Protein AF-A0AAP1H8I0-F1 (afdb_monomer_lite)

Radius of gyration: 13.09 Å; chains: 1; bounding box: 34×24×30 Å

Foldseek 3Di:
DAAEAEAEQAAAAQVSLVVLLVVLVVCVVVVHHYDYHQHHNSVLLVPPPSVVPGHDDPPCVVVVVVCVVVVPDGSVVSVVVPSD

Organism: Bacillus subtilis (NCBI:txid1423)

Sequence (84 aa):
MSTRVAIIAANGGLFDAYKVFNIATAAAASDQEVSIFFTFEGLNLIHKHSHQHLEMPKGKEHFAEGCKKANVPSIPKLIEMGVA

Structure (mmCIF, N/CA/C/O backbone):
data_AF-A0AAP1H8I0-F1
#
_entry.id   AF-A0AAP1H8I0-F1
#
loop_
_atom_site.group_PDB
_atom_site.id
_atom_site.type_symbol
_atom_site.label_atom_id
_atom_site.label_alt_id
_atom_site.label_comp_id
_atom_site.label_asym_id
_atom_site.label_entity_id
_atom_site.label_seq_id
_atom_site.pdbx_PDB_ins_code
_atom_site.Cartn_x
_atom_site.Cartn_y
_atom_site.Cartn_z
_atom_site.occupancy
_atom_site.B_iso_or_equiv
_atom_site.auth_seq_id
_atom_site.auth_comp_id
_atom_site.auth_asym_id
_atom_site.auth_atom_id
_atom_site.pdbx_PDB_model_num
ATOM 1 N N . MET A 1 1 ? -13.411 8.871 19.977 1.00 65.44 1 MET A N 1
ATOM 2 C CA . MET A 1 1 ? -13.347 8.833 18.500 1.00 65.44 1 MET A CA 1
ATOM 3 C C . MET A 1 1 ? -12.265 7.842 18.120 1.00 65.44 1 MET A C 1
ATOM 5 O O . MET A 1 1 ? -11.237 7.868 18.783 1.00 65.44 1 MET A O 1
ATOM 9 N N . SER A 1 2 ? -12.493 6.971 17.134 1.00 81.25 2 SER A N 1
ATOM 10 C CA . SER A 1 2 ? -11.401 6.153 16.584 1.00 81.25 2 SER A CA 1
ATOM 11 C C . SER A 1 2 ? -10.488 7.050 15.739 1.00 81.25 2 SER A C 1
ATOM 13 O O . SER A 1 2 ? -10.972 7.948 15.042 1.00 81.25 2 SER A O 1
ATOM 15 N N . THR A 1 3 ? -9.176 6.863 15.864 1.00 95.69 3 THR A N 1
ATOM 16 C CA . THR A 1 3 ? -8.177 7.544 15.034 1.00 95.69 3 THR A CA 1
ATOM 17 C C . THR A 1 3 ? -8.320 7.059 13.593 1.00 95.69 3 THR A C 1
ATOM 19 O O . THR A 1 3 ? -8.472 5.862 13.361 1.00 95.69 3 THR A O 1
ATOM 22 N N . ARG A 1 4 ? -8.273 7.981 12.624 1.00 96.62 4 ARG A N 1
ATOM 23 C CA . ARG A 1 4 ? -8.388 7.663 11.193 1.00 96.62 4 ARG A CA 1
ATOM 24 C C . ARG A 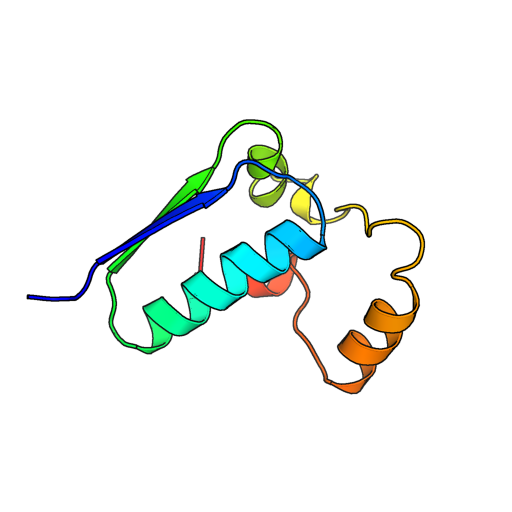1 4 ? -7.058 7.846 10.480 1.00 96.62 4 ARG A C 1
ATOM 26 O O . ARG A 1 4 ? -6.401 8.869 10.671 1.00 96.62 4 ARG A O 1
ATOM 33 N N . VAL A 1 5 ? -6.706 6.900 9.616 1.00 96.38 5 VAL A N 1
ATOM 34 C CA . VAL A 1 5 ? -5.500 6.936 8.782 1.00 96.38 5 VAL A CA 1
ATOM 35 C C . VAL A 1 5 ? -5.904 6.944 7.316 1.00 96.38 5 VAL A C 1
ATOM 37 O O . VAL A 1 5 ? -6.532 6.007 6.832 1.00 96.38 5 VAL A O 1
ATOM 40 N N . ALA A 1 6 ? -5.513 7.996 6.601 1.00 97.50 6 ALA A N 1
ATOM 41 C CA . ALA A 1 6 ? -5.676 8.094 5.157 1.00 97.50 6 ALA A CA 1
ATOM 42 C C . ALA A 1 6 ? -4.314 7.948 4.468 1.00 97.50 6 ALA A C 1
ATOM 44 O O . ALA A 1 6 ? -3.372 8.671 4.795 1.00 97.50 6 ALA A O 1
ATOM 45 N N . ILE A 1 7 ? -4.211 7.031 3.506 1.00 97.44 7 ILE A N 1
ATOM 46 C CA . ILE A 1 7 ? -2.990 6.776 2.731 1.00 97.44 7 ILE A CA 1
ATOM 47 C C . ILE A 1 7 ? -3.282 7.033 1.255 1.00 97.44 7 ILE A C 1
ATOM 49 O O . ILE A 1 7 ? -4.222 6.466 0.707 1.00 97.44 7 ILE A O 1
ATOM 53 N N . ILE A 1 8 ? -2.463 7.851 0.592 1.00 98.06 8 ILE A N 1
ATOM 54 C CA . ILE A 1 8 ? -2.510 8.025 -0.865 1.00 98.06 8 ILE A CA 1
ATOM 55 C C . ILE A 1 8 ? -1.398 7.177 -1.478 1.00 98.06 8 ILE A C 1
ATOM 57 O O . ILE A 1 8 ? -0.215 7.502 -1.360 1.00 98.06 8 ILE A O 1
ATOM 61 N N . ALA A 1 9 ? -1.778 6.086 -2.134 1.00 97.69 9 ALA A N 1
ATOM 62 C CA . ALA A 1 9 ? -0.859 5.192 -2.823 1.00 97.69 9 ALA A CA 1
ATOM 63 C C . ALA A 1 9 ? -0.768 5.605 -4.298 1.00 97.69 9 ALA A C 1
ATOM 65 O O . ALA A 1 9 ? -1.610 5.217 -5.104 1.00 97.69 9 ALA A O 1
ATOM 66 N N . ALA A 1 10 ? 0.230 6.427 -4.636 1.00 97.69 10 ALA A N 1
ATOM 67 C CA . ALA A 1 10 ? 0.441 6.929 -6.000 1.00 97.69 10 ALA A CA 1
ATOM 68 C C . ALA A 1 10 ? 1.471 6.122 -6.817 1.00 97.69 10 ALA A C 1
ATOM 70 O O . ALA A 1 10 ? 1.430 6.150 -8.045 1.00 97.69 10 ALA A O 1
ATOM 71 N N . ASN A 1 11 ? 2.369 5.390 -6.148 1.00 96.25 11 ASN A N 1
ATOM 72 C CA . ASN A 1 11 ? 3.461 4.636 -6.774 1.00 96.25 11 ASN A CA 1
ATOM 73 C C . ASN A 1 11 ? 3.169 3.129 -6.769 1.00 96.25 11 ASN A C 1
ATOM 75 O O . ASN A 1 11 ? 2.556 2.624 -5.826 1.00 96.25 11 ASN A O 1
ATOM 79 N N . GLY A 1 12 ? 3.633 2.414 -7.799 1.00 93.94 12 GLY A N 1
ATOM 80 C CA . GLY A 1 12 ? 3.275 1.012 -8.049 1.00 93.94 12 GL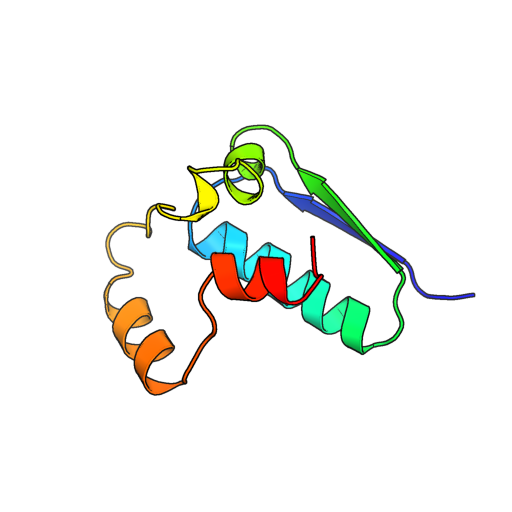Y A CA 1
ATOM 81 C C . GLY A 1 12 ? 4.379 -0.026 -7.828 1.00 93.94 12 GLY A C 1
ATOM 82 O O . GLY A 1 12 ? 4.184 -1.179 -8.1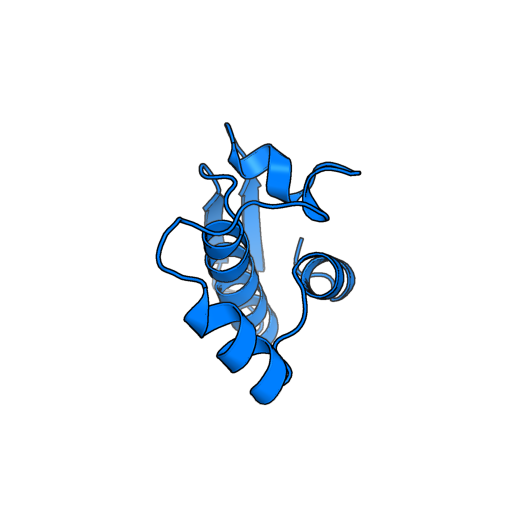98 1.00 93.94 12 GLY A O 1
ATOM 83 N N . GLY A 1 13 ? 5.540 0.341 -7.280 1.00 95.00 13 GLY A N 1
ATOM 84 C CA . GLY A 1 13 ? 6.654 -0.594 -7.090 1.00 95.00 13 GLY A CA 1
ATOM 85 C C . GLY A 1 13 ? 6.456 -1.561 -5.917 1.00 95.00 13 GLY A C 1
ATOM 86 O O . GLY A 1 13 ? 5.675 -1.309 -4.997 1.00 95.00 13 GLY A O 1
ATOM 87 N N . LEU A 1 14 ? 7.241 -2.645 -5.881 1.00 94.31 14 LEU A N 1
ATOM 88 C CA . LEU A 1 14 ? 7.188 -3.648 -4.806 1.00 94.31 14 LEU A CA 1
ATOM 89 C C . LEU A 1 14 ? 7.390 -3.026 -3.416 1.00 94.31 14 LEU A C 1
ATOM 91 O O . LEU A 1 14 ? 6.708 -3.371 -2.455 1.00 94.31 14 LEU A O 1
ATOM 95 N N . PHE A 1 15 ? 8.330 -2.090 -3.294 1.00 93.44 15 PHE A N 1
ATOM 96 C CA . PHE A 1 15 ? 8.609 -1.432 -2.016 1.00 93.44 15 PHE A CA 1
ATOM 97 C C . PHE A 1 15 ? 7.548 -0.406 -1.639 1.00 93.44 15 PHE A C 1
ATOM 99 O O . PHE A 1 15 ? 7.351 -0.160 -0.452 1.00 93.44 15 PHE A O 1
ATOM 106 N N . ASP A 1 16 ? 6.865 0.188 -2.613 1.00 95.12 16 ASP A N 1
ATOM 107 C CA . ASP A 1 16 ? 5.754 1.094 -2.335 1.00 95.12 16 ASP A CA 1
ATOM 108 C C . ASP A 1 16 ? 4.557 0.313 -1.794 1.00 95.12 16 ASP A C 1
ATOM 110 O O . ASP A 1 16 ? 3.980 0.716 -0.786 1.00 95.12 16 ASP A O 1
ATOM 114 N N . ALA A 1 17 ? 4.294 -0.872 -2.353 1.00 94.88 17 ALA A N 1
ATOM 115 C CA . ALA A 1 17 ? 3.333 -1.827 -1.811 1.00 94.88 17 ALA A CA 1
ATOM 116 C C . ALA A 1 17 ? 3.626 -2.168 -0.343 1.00 94.88 17 ALA A C 1
ATOM 118 O O . ALA A 1 17 ? 2.753 -2.025 0.511 1.00 94.88 17 ALA A O 1
ATOM 119 N N . TYR A 1 18 ? 4.871 -2.547 -0.022 1.00 94.75 18 TYR A N 1
ATOM 120 C CA . TYR A 1 18 ? 5.259 -2.847 1.360 1.00 94.75 18 TYR A CA 1
ATOM 121 C C . TYR A 1 18 ? 5.057 -1.656 2.298 1.00 94.75 18 TYR A C 1
ATOM 123 O O . TYR A 1 18 ? 4.561 -1.843 3.403 1.00 94.75 18 TYR A O 1
ATOM 131 N N . LYS A 1 19 ? 5.402 -0.429 1.888 1.00 94.38 19 LYS A N 1
ATOM 132 C CA . LYS A 1 19 ? 5.182 0.763 2.727 1.00 94.38 19 LYS A CA 1
ATOM 133 C C . LYS A 1 19 ? 3.695 0.962 3.022 1.00 94.38 19 LYS A C 1
ATOM 135 O O . LYS A 1 19 ? 3.328 1.129 4.182 1.00 94.38 19 LYS A O 1
ATOM 140 N N . VAL A 1 20 ? 2.862 0.929 1.980 1.00 96.00 20 VAL A N 1
ATOM 141 C CA . VAL A 1 20 ? 1.411 1.143 2.078 1.00 96.00 20 VAL A CA 1
ATOM 142 C C . VAL A 1 20 ? 0.779 0.083 2.977 1.00 96.00 20 VAL A C 1
ATOM 144 O O . VAL A 1 20 ? 0.145 0.428 3.974 1.00 96.00 20 VAL A O 1
ATOM 147 N N . PHE A 1 21 ? 1.010 -1.197 2.683 1.00 95.38 21 PHE A N 1
ATOM 148 C CA . PHE A 1 21 ? 0.377 -2.286 3.419 1.00 95.38 21 PHE A CA 1
ATOM 149 C C . PHE A 1 21 ? 0.937 -2.454 4.832 1.00 95.38 21 PHE A C 1
ATOM 151 O O . PHE A 1 21 ? 0.163 -2.749 5.735 1.00 95.38 21 PHE A O 1
ATOM 158 N N . ASN A 1 22 ? 2.226 -2.204 5.089 1.00 94.75 22 ASN A N 1
ATOM 159 C CA . ASN A 1 22 ? 2.760 -2.285 6.454 1.00 94.75 22 ASN A CA 1
ATOM 160 C C . ASN A 1 22 ? 2.149 -1.214 7.366 1.00 94.75 22 ASN A C 1
ATOM 162 O O . ASN A 1 22 ? 1.757 -1.525 8.490 1.00 94.75 22 ASN A O 1
ATOM 166 N N . ILE A 1 23 ? 2.039 0.032 6.890 1.00 95.00 23 ILE A N 1
ATOM 167 C CA . ILE A 1 23 ? 1.433 1.124 7.669 1.00 95.00 23 ILE A CA 1
ATOM 168 C C . ILE A 1 23 ? -0.051 0.845 7.895 1.00 95.00 23 ILE A C 1
ATOM 170 O O . ILE A 1 23 ? -0.526 0.959 9.023 1.00 95.00 23 ILE A O 1
ATOM 174 N N . ALA A 1 24 ? -0.768 0.433 6.848 1.00 95.12 24 ALA A N 1
ATOM 175 C CA . ALA A 1 24 ? -2.176 0.083 6.952 1.00 95.12 24 ALA A CA 1
ATOM 176 C C . ALA A 1 24 ? -2.407 -1.092 7.919 1.00 95.12 24 ALA A C 1
ATOM 178 O O . ALA A 1 24 ? -3.295 -1.011 8.761 1.00 95.12 24 ALA A O 1
ATOM 179 N N . THR A 1 25 ? -1.562 -2.130 7.873 1.00 93.44 25 THR A N 1
ATOM 180 C CA . THR A 1 25 ? -1.648 -3.292 8.777 1.00 93.44 25 THR A CA 1
ATOM 181 C C . THR A 1 25 ? -1.427 -2.854 10.218 1.00 93.44 25 THR A C 1
ATOM 183 O O . THR A 1 25 ? -2.195 -3.225 11.099 1.00 93.44 25 THR A O 1
ATOM 186 N N . ALA A 1 26 ? -0.390 -2.051 10.472 1.00 93.62 26 ALA A N 1
ATOM 187 C CA . ALA A 1 26 ? -0.066 -1.582 11.815 1.00 93.62 26 ALA A CA 1
ATOM 188 C C . ALA A 1 26 ? -1.166 -0.676 12.392 1.00 93.62 26 ALA A C 1
ATOM 190 O O . ALA A 1 26 ? -1.518 -0.804 13.565 1.00 93.62 26 ALA A O 1
ATOM 191 N N . ALA A 1 27 ? -1.728 0.213 11.568 1.00 94.25 27 ALA A N 1
ATOM 192 C CA . ALA A 1 27 ? -2.841 1.071 11.957 1.00 94.25 27 ALA A CA 1
ATOM 193 C C . ALA A 1 27 ? -4.106 0.250 12.253 1.00 94.25 27 ALA A C 1
ATOM 195 O O . ALA A 1 27 ? -4.698 0.418 13.318 1.00 94.25 27 ALA A O 1
ATOM 196 N N . ALA A 1 28 ? -4.467 -0.688 11.372 1.00 92.19 28 ALA A N 1
ATOM 197 C CA . ALA A 1 28 ? -5.610 -1.578 11.567 1.00 92.19 28 ALA A CA 1
ATOM 198 C C . ALA A 1 28 ? -5.451 -2.453 12.824 1.00 92.19 28 ALA A C 1
ATOM 200 O O . ALA A 1 28 ? -6.384 -2.575 13.611 1.00 92.19 28 ALA A O 1
ATOM 201 N N . ALA A 1 29 ? -4.250 -2.987 13.073 1.00 92.81 29 ALA A N 1
ATOM 202 C CA . ALA A 1 29 ? -3.927 -3.744 14.286 1.00 92.81 29 ALA A CA 1
ATOM 203 C C . ALA A 1 29 ? -3.954 -2.896 15.574 1.00 92.81 29 ALA A C 1
ATOM 205 O O . ALA A 1 29 ? -3.930 -3.452 16.668 1.00 92.81 29 ALA A O 1
ATOM 206 N N . SER A 1 30 ? -3.992 -1.567 15.446 1.00 94.12 30 SER A N 1
ATOM 207 C CA . SER A 1 30 ? -4.108 -0.611 16.554 1.00 94.12 30 SER A CA 1
ATOM 208 C C . SER A 1 30 ? -5.520 -0.014 16.668 1.00 94.12 30 SER A C 1
ATOM 210 O O . SER A 1 30 ? -5.665 1.104 17.166 1.00 94.12 30 SER A O 1
ATOM 212 N N . ASP A 1 31 ? -6.541 -0.712 16.156 1.00 92.81 31 ASP A N 1
ATOM 213 C CA . ASP A 1 31 ? -7.960 -0.314 16.182 1.00 92.81 31 ASP A CA 1
ATOM 214 C C . ASP A 1 31 ? -8.260 1.039 15.495 1.00 92.81 31 ASP A C 1
ATOM 216 O O . ASP A 1 31 ? -9.217 1.748 15.839 1.00 92.81 31 ASP A O 1
ATOM 220 N N . GLN A 1 32 ? -7.436 1.419 14.510 1.00 94.94 32 GLN A N 1
ATOM 221 C CA . GLN A 1 32 ? -7.620 2.636 13.715 1.00 94.94 32 GLN A CA 1
ATOM 222 C C . GLN A 1 32 ? -8.413 2.346 12.437 1.00 94.94 32 GLN A C 1
ATOM 224 O O . GLN A 1 32 ? -8.244 1.308 11.799 1.00 94.94 32 GLN A O 1
ATOM 229 N N . GLU A 1 33 ? -9.252 3.296 12.026 1.00 95.25 33 GLU A N 1
ATOM 230 C CA . GLU A 1 33 ? -9.980 3.234 10.755 1.00 95.25 33 GLU A CA 1
ATOM 231 C C . GLU A 1 33 ? -9.036 3.639 9.612 1.00 95.25 33 GLU A C 1
ATOM 233 O O . GLU A 1 33 ? -8.591 4.788 9.542 1.00 95.25 33 GLU A O 1
ATOM 238 N N . VAL A 1 34 ? -8.708 2.701 8.720 1.00 95.19 34 VAL A N 1
ATOM 239 C CA . VAL A 1 34 ? -7.761 2.922 7.616 1.00 95.19 34 VAL A CA 1
ATOM 240 C C . VAL A 1 34 ? -8.509 3.068 6.294 1.00 95.19 34 VAL A C 1
ATOM 242 O O . VAL A 1 34 ? -9.390 2.280 5.972 1.00 95.19 34 VAL A O 1
ATOM 245 N N . SER A 1 35 ? -8.140 4.070 5.500 1.00 96.31 35 SER A N 1
ATOM 246 C CA . SER A 1 35 ? -8.594 4.237 4.119 1.00 96.31 35 SER A CA 1
ATOM 247 C C . SER A 1 35 ? -7.399 4.449 3.201 1.00 96.31 35 SER A C 1
ATOM 249 O O . SER A 1 35 ? -6.591 5.356 3.416 1.00 96.31 35 SER A O 1
ATOM 251 N N . ILE A 1 36 ? -7.296 3.628 2.157 1.00 96.50 36 ILE A N 1
ATOM 252 C CA . ILE A 1 36 ? -6.235 3.728 1.155 1.00 96.50 36 ILE A CA 1
ATOM 253 C C . ILE A 1 36 ? -6.849 4.197 -0.162 1.00 96.50 36 ILE A C 1
ATOM 255 O O . ILE A 1 36 ? -7.716 3.543 -0.734 1.00 96.50 36 ILE A O 1
ATOM 259 N N . PHE A 1 37 ? -6.390 5.343 -0.651 1.00 97.50 37 PHE A N 1
ATOM 260 C CA . PHE A 1 37 ? -6.745 5.865 -1.960 1.00 97.50 37 PHE A CA 1
ATOM 261 C C . PHE A 1 37 ? -5.646 5.505 -2.962 1.00 97.50 37 PHE A C 1
ATOM 263 O O . PHE A 1 37 ? -4.567 6.103 -2.969 1.00 97.50 37 PHE A O 1
ATOM 270 N N . PHE A 1 38 ? -5.920 4.505 -3.798 1.00 97.00 38 PHE A N 1
ATOM 271 C CA . PHE A 1 38 ? -5.022 4.071 -4.866 1.00 97.00 38 PHE A CA 1
ATOM 272 C C . PHE A 1 38 ? -5.213 4.943 -6.110 1.00 97.00 38 PHE A C 1
ATOM 274 O O . PHE A 1 38 ? -6.329 5.101 -6.602 1.00 97.00 38 PHE A O 1
ATOM 281 N N . THR A 1 39 ? -4.122 5.502 -6.633 1.00 97.81 39 THR A N 1
ATOM 282 C CA . THR A 1 39 ? -4.130 6.362 -7.826 1.00 97.81 39 THR A CA 1
ATOM 283 C C . THR A 1 39 ? -2.865 6.160 -8.664 1.00 97.81 39 THR A C 1
ATOM 285 O O . THR A 1 39 ? -1.890 5.589 -8.181 1.00 97.81 39 THR A O 1
ATOM 288 N N . PHE A 1 40 ? -2.877 6.620 -9.919 1.00 96.88 40 PHE A N 1
ATOM 289 C CA . PHE A 1 40 ? -1.779 6.476 -10.884 1.00 96.88 40 PHE A CA 1
ATOM 290 C C . PHE A 1 40 ? -1.218 5.040 -10.916 1.00 96.88 40 PHE A C 1
ATOM 292 O O . PHE A 1 40 ? -1.971 4.087 -11.119 1.00 96.88 40 PHE A O 1
ATOM 299 N N . GLU A 1 41 ? 0.087 4.863 -10.696 1.00 96.00 41 GLU A N 1
ATOM 300 C CA . GLU A 1 41 ? 0.735 3.551 -10.673 1.00 96.00 41 GLU A CA 1
ATOM 301 C C . GLU A 1 41 ? 0.369 2.725 -9.437 1.00 96.00 41 GLU A C 1
ATOM 303 O O . GLU A 1 41 ? 0.460 1.499 -9.469 1.00 96.00 41 GLU A O 1
ATOM 308 N N . GLY A 1 42 ? -0.100 3.361 -8.362 1.00 95.31 42 GLY A N 1
ATOM 309 C CA . GLY A 1 42 ? -0.592 2.671 -7.172 1.00 95.31 42 GLY A CA 1
ATOM 310 C C . GLY A 1 42 ? -1.800 1.773 -7.444 1.00 95.31 42 GLY A C 1
ATOM 311 O O . GLY A 1 42 ? -2.035 0.827 -6.698 1.00 95.31 42 GLY A O 1
ATOM 312 N N . LEU A 1 43 ? -2.521 1.971 -8.554 1.00 95.31 43 LEU A N 1
ATOM 313 C CA . LEU A 1 43 ? -3.564 1.039 -8.999 1.00 95.31 43 LEU A CA 1
ATOM 314 C C . LEU A 1 43 ? -3.016 -0.368 -9.293 1.00 95.31 43 LEU A C 1
ATOM 316 O O . LEU A 1 43 ? -3.744 -1.350 -9.150 1.00 95.31 43 LEU A O 1
ATOM 320 N N . ASN A 1 44 ? -1.727 -0.501 -9.630 1.00 93.75 44 ASN A N 1
ATOM 321 C CA . ASN A 1 44 ? -1.089 -1.805 -9.832 1.00 93.75 44 ASN A CA 1
ATOM 322 C C . ASN A 1 44 ? -1.058 -2.650 -8.551 1.00 93.75 44 ASN A C 1
ATOM 324 O O . ASN A 1 44 ? -1.025 -3.877 -8.643 1.00 93.75 44 ASN A O 1
ATOM 328 N N . LEU A 1 45 ? -1.115 -2.014 -7.375 1.00 94.00 45 LEU A N 1
ATOM 329 C CA . LEU A 1 45 ? -1.088 -2.689 -6.075 1.00 94.00 45 LEU A CA 1
ATOM 330 C C . LEU A 1 45 ? -2.359 -3.502 -5.799 1.00 94.00 45 LEU A C 1
ATOM 332 O O . LEU A 1 45 ? -2.303 -4.473 -5.053 1.00 94.00 45 LEU A O 1
ATOM 336 N N . ILE A 1 46 ? -3.483 -3.121 -6.412 1.00 90.94 46 ILE A N 1
ATOM 337 C CA . ILE A 1 46 ? -4.795 -3.771 -6.249 1.00 90.94 46 ILE A CA 1
ATOM 338 C C . ILE A 1 46 ? -5.307 -4.414 -7.546 1.00 90.94 46 ILE A C 1
ATOM 340 O O . ILE A 1 46 ? -6.395 -4.987 -7.585 1.00 90.94 46 ILE A O 1
ATOM 344 N N . HIS A 1 47 ? -4.545 -4.322 -8.636 1.00 92.12 47 HIS A N 1
ATOM 345 C CA . HIS A 1 47 ? -4.933 -4.908 -9.911 1.00 92.12 47 HIS A CA 1
ATOM 346 C C . HIS A 1 47 ? -4.847 -6.437 -9.855 1.00 92.12 47 HIS A C 1
ATOM 348 O O . HIS A 1 47 ? -3.804 -6.969 -9.482 1.00 92.12 47 HIS A O 1
ATOM 354 N N . LYS A 1 48 ? -5.892 -7.134 -10.328 1.00 88.00 48 LYS A N 1
ATOM 355 C CA . LYS A 1 48 ? -6.092 -8.601 -10.232 1.00 88.00 48 LYS A CA 1
ATOM 356 C C . LYS A 1 48 ? -4.886 -9.478 -10.598 1.00 88.00 48 LYS A C 1
ATOM 358 O O . LYS A 1 48 ? -4.809 -10.614 -10.144 1.00 88.00 48 LYS A O 1
ATOM 363 N N . HIS A 1 49 ? -3.985 -8.977 -11.440 1.00 89.75 49 HIS A N 1
ATOM 364 C CA . HIS A 1 49 ? -2.791 -9.703 -11.882 1.00 89.75 49 HIS A CA 1
ATOM 365 C C . HIS A 1 49 ? -1.486 -8.951 -11.603 1.00 89.75 49 HIS A C 1
ATOM 367 O O . HIS A 1 49 ? -0.472 -9.574 -11.302 1.00 89.75 49 HIS A O 1
ATOM 373 N N . SER A 1 50 ? -1.489 -7.614 -11.670 1.00 88.44 50 SER A N 1
ATOM 374 C CA . SER A 1 50 ? -0.237 -6.842 -11.596 1.00 88.44 50 SER A CA 1
ATOM 375 C C . SER A 1 50 ? 0.384 -6.900 -10.204 1.00 88.44 50 SER A C 1
ATOM 377 O O . SER A 1 50 ? 1.606 -6.930 -10.092 1.00 88.44 50 SER A O 1
ATOM 379 N N . HIS A 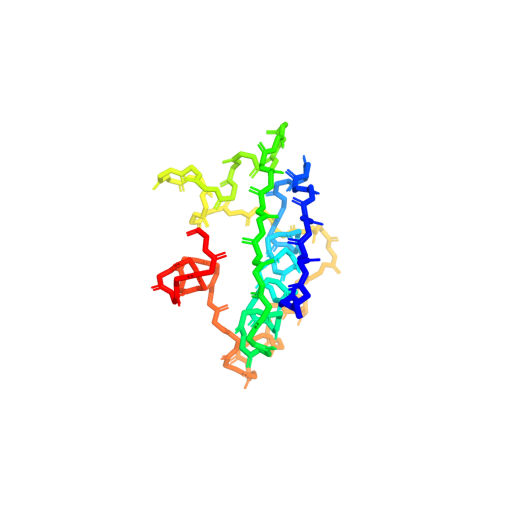1 51 ? -0.434 -7.017 -9.151 1.00 86.50 51 HIS A N 1
ATOM 380 C CA . HIS A 1 51 ? 0.048 -7.084 -7.769 1.00 86.50 51 HIS A CA 1
ATOM 381 C C . HIS A 1 51 ? 0.951 -8.306 -7.491 1.00 86.50 51 HIS A C 1
ATOM 383 O O . HIS A 1 51 ? 1.616 -8.372 -6.457 1.00 86.50 51 HIS A O 1
ATOM 389 N N . GLN A 1 52 ? 0.947 -9.309 -8.377 1.00 89.25 52 GLN A N 1
ATOM 390 C CA . GLN A 1 52 ? 1.753 -10.529 -8.262 1.00 89.25 52 GLN A CA 1
ATOM 391 C C . GLN A 1 52 ? 3.175 -10.345 -8.811 1.00 89.25 52 GLN A C 1
ATOM 393 O O . GLN A 1 52 ? 4.072 -11.111 -8.465 1.00 89.25 52 GLN A O 1
ATOM 398 N N . HIS A 1 53 ? 3.386 -9.321 -9.641 1.00 89.69 53 HIS A N 1
ATOM 399 C CA . HIS A 1 53 ? 4.619 -9.095 -10.395 1.00 89.69 53 HIS A CA 1
ATOM 400 C C . HIS A 1 53 ? 5.100 -7.646 -10.271 1.00 89.69 53 HIS A C 1
ATOM 402 O O . HIS A 1 53 ? 5.487 -7.020 -11.254 1.00 89.69 53 HIS A O 1
ATOM 408 N N . LEU A 1 54 ? 5.062 -7.098 -9.055 1.00 92.12 54 LEU A N 1
ATOM 409 C CA . LEU A 1 54 ? 5.563 -5.751 -8.799 1.00 92.12 54 LEU A CA 1
ATOM 410 C C . LEU A 1 54 ? 7.091 -5.724 -8.876 1.00 92.12 54 LEU A C 1
ATOM 412 O O . LEU A 1 54 ? 7.775 -6.558 -8.277 1.00 92.12 54 LEU A O 1
ATOM 416 N N . GLU A 1 55 ? 7.629 -4.740 -9.591 1.00 89.94 55 GLU A N 1
ATOM 417 C CA . GLU A 1 55 ? 9.068 -4.626 -9.793 1.00 89.94 55 GLU A CA 1
ATOM 418 C C . GLU A 1 55 ? 9.785 -4.164 -8.521 1.00 89.94 55 GLU A C 1
ATOM 420 O O . GLU A 1 55 ? 9.346 -3.252 -7.809 1.00 89.94 55 GLU A O 1
ATOM 425 N N . MET A 1 56 ? 10.930 -4.789 -8.246 1.00 88.44 56 MET A N 1
ATOM 426 C CA . MET A 1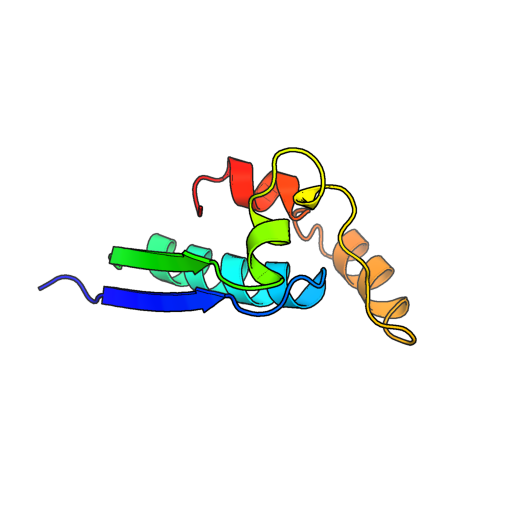 56 ? 11.858 -4.315 -7.230 1.00 88.44 56 MET A CA 1
ATOM 427 C C . MET A 1 56 ? 12.794 -3.267 -7.848 1.00 88.44 56 MET A C 1
ATOM 429 O O . MET A 1 56 ? 13.321 -3.500 -8.938 1.00 88.44 56 MET A O 1
ATOM 433 N N . PRO A 1 57 ? 13.053 -2.133 -7.171 1.00 86.31 57 PRO A N 1
ATOM 434 C CA . PRO A 1 57 ? 14.004 -1.148 -7.672 1.00 86.31 57 PRO A CA 1
ATOM 435 C C . PRO A 1 57 ? 15.400 -1.757 -7.864 1.00 86.31 57 PRO A C 1
ATOM 437 O O . PRO A 1 57 ? 15.861 -2.539 -7.029 1.00 86.31 57 PRO A O 1
ATOM 440 N N . LYS A 1 58 ? 16.097 -1.357 -8.933 1.00 88.38 58 LYS A N 1
ATOM 441 C CA . LYS A 1 58 ? 17.474 -1.802 -9.209 1.00 88.38 58 LYS A CA 1
ATOM 442 C C . LYS A 1 58 ? 18.400 -1.499 -8.025 1.00 88.38 58 LYS A C 1
ATOM 444 O O . LYS A 1 58 ? 18.330 -0.414 -7.444 1.00 88.38 58 LYS A O 1
ATOM 449 N N . GLY A 1 59 ? 19.287 -2.433 -7.685 1.00 88.44 59 GLY A N 1
ATOM 450 C CA . GLY A 1 59 ? 20.247 -2.273 -6.585 1.00 88.44 59 GLY A CA 1
ATOM 451 C C . GLY A 1 59 ? 19.671 -2.580 -5.196 1.00 88.44 59 GLY A C 1
ATOM 452 O O . GLY A 1 59 ? 20.299 -2.275 -4.177 1.00 88.44 59 GLY A O 1
ATOM 453 N N . LYS A 1 60 ? 18.459 -3.143 -5.125 1.00 88.50 60 LYS A N 1
ATOM 454 C CA . LYS A 1 60 ? 17.778 -3.536 -3.879 1.00 88.50 60 LYS A CA 1
ATOM 455 C C . LYS A 1 60 ? 17.634 -5.053 -3.723 1.00 88.50 60 LYS A C 1
ATOM 457 O O . LYS A 1 60 ? 16.900 -5.512 -2.857 1.00 88.50 60 LYS A O 1
ATOM 462 N N . GLU A 1 61 ? 18.378 -5.838 -4.494 1.00 87.50 61 GLU A N 1
ATOM 463 C CA . GLU A 1 61 ? 18.281 -7.301 -4.556 1.00 87.50 61 GLU A CA 1
ATOM 464 C C . GLU A 1 61 ? 18.570 -7.974 -3.206 1.00 87.50 61 GLU A C 1
ATOM 466 O O . GLU A 1 61 ? 17.907 -8.940 -2.832 1.00 87.50 61 GLU A O 1
ATOM 471 N N . HIS A 1 62 ? 19.479 -7.402 -2.414 1.00 88.81 62 HIS A N 1
ATOM 472 C CA . HIS A 1 62 ? 19.810 -7.877 -1.066 1.00 88.81 62 HIS A CA 1
ATOM 473 C C . HIS A 1 62 ? 18.619 -7.853 -0.090 1.00 88.81 62 HIS A C 1
ATOM 475 O O . HIS A 1 62 ? 18.577 -8.647 0.851 1.00 88.81 62 HIS A O 1
ATOM 481 N N . PHE A 1 63 ? 17.622 -6.986 -0.308 1.00 90.12 63 PHE A N 1
ATOM 482 C CA . PHE A 1 63 ? 16.413 -6.979 0.517 1.00 90.12 63 PHE A CA 1
ATOM 483 C C . PHE A 1 63 ? 15.558 -8.225 0.290 1.00 90.12 63 PHE A C 1
ATOM 485 O O . PHE A 1 63 ? 14.947 -8.696 1.243 1.00 90.12 63 PHE A O 1
ATOM 492 N N . ALA A 1 64 ? 15.538 -8.801 -0.917 1.00 85.88 64 ALA A N 1
ATOM 493 C CA . ALA A 1 64 ? 14.753 -10.005 -1.185 1.00 85.88 64 ALA A CA 1
ATOM 494 C C . ALA A 1 64 ? 15.228 -11.191 -0.330 1.00 85.88 64 ALA A C 1
ATOM 496 O O . ALA A 1 64 ? 14.411 -11.911 0.249 1.00 85.88 64 ALA A O 1
ATOM 497 N N . GLU A 1 65 ? 16.546 -11.356 -0.175 1.00 87.69 65 GLU A N 1
ATOM 498 C CA . GLU A 1 65 ? 17.109 -12.371 0.720 1.00 87.69 65 GLU A CA 1
ATOM 499 C C . GLU A 1 65 ? 16.769 -12.097 2.187 1.00 87.69 65 GLU A C 1
ATOM 501 O O . GLU A 1 65 ? 16.403 -13.020 2.918 1.00 87.69 65 GLU A O 1
ATOM 506 N N . GLY A 1 66 ? 16.865 -10.835 2.618 1.00 90.75 66 GLY A N 1
ATOM 507 C CA . GLY A 1 66 ? 16.509 -10.417 3.975 1.00 90.75 66 GLY A CA 1
ATOM 508 C C . GLY A 1 66 ? 15.040 -10.691 4.301 1.00 90.75 66 GLY A C 1
ATOM 509 O O . GLY A 1 66 ? 14.742 -11.315 5.318 1.00 90.75 66 GLY A O 1
ATOM 510 N N . CYS A 1 67 ? 14.130 -10.312 3.401 1.00 90.44 67 CYS A N 1
ATOM 511 C CA . CYS A 1 67 ? 12.697 -10.574 3.520 1.00 90.44 67 CYS A CA 1
ATOM 512 C C . CYS A 1 67 ? 12.406 -12.073 3.635 1.00 90.44 67 CYS A C 1
ATOM 514 O O . CYS A 1 67 ? 11.630 -12.479 4.499 1.00 90.44 67 CYS A O 1
ATOM 516 N N . LYS A 1 68 ? 13.073 -12.904 2.822 1.00 89.19 68 LYS A N 1
ATOM 517 C CA . LYS A 1 68 ? 12.916 -14.362 2.878 1.00 89.19 68 LYS A CA 1
ATOM 518 C C . LYS A 1 68 ? 13.406 -14.941 4.208 1.00 89.19 68 LYS A C 1
ATOM 520 O O . LYS A 1 68 ? 12.710 -15.758 4.798 1.00 89.19 68 LYS A O 1
ATOM 525 N N . LYS A 1 69 ? 14.571 -14.505 4.704 1.00 93.69 69 LYS A N 1
ATOM 526 C CA . LYS A 1 69 ? 15.123 -14.950 6.000 1.00 93.69 69 LYS A CA 1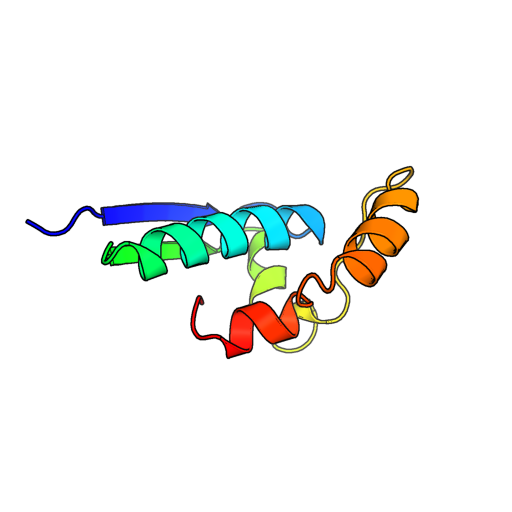
ATOM 527 C C . LYS A 1 69 ? 14.243 -14.541 7.184 1.00 93.69 69 LYS A C 1
ATOM 529 O O . LYS A 1 69 ? 14.131 -15.294 8.143 1.00 93.69 69 LYS A O 1
ATOM 534 N N . ALA A 1 70 ? 13.627 -13.364 7.111 1.00 94.69 70 ALA A N 1
ATOM 535 C CA . ALA A 1 70 ? 12.765 -12.825 8.158 1.00 94.69 70 ALA A CA 1
ATOM 536 C C . ALA A 1 70 ? 11.292 -13.268 8.045 1.00 94.69 70 ALA A C 1
ATOM 538 O O . ALA A 1 70 ? 10.470 -12.806 8.830 1.00 94.69 70 ALA A O 1
ATOM 539 N N . ASN A 1 71 ? 10.950 -14.148 7.094 1.00 91.81 71 ASN A N 1
ATOM 540 C CA . ASN A 1 71 ? 9.574 -14.586 6.823 1.00 91.81 71 ASN A CA 1
ATOM 541 C C . ASN A 1 71 ? 8.597 -13.421 6.588 1.00 91.81 71 ASN A C 1
ATOM 543 O O . ASN A 1 71 ? 7.447 -13.461 7.024 1.00 91.81 71 ASN A O 1
ATOM 547 N N . VAL A 1 72 ? 9.054 -12.373 5.896 1.00 91.38 72 VAL A N 1
ATOM 548 C CA . VAL A 1 72 ? 8.189 -11.252 5.518 1.00 91.38 72 VAL A CA 1
ATOM 549 C C . VAL A 1 72 ? 7.123 -11.766 4.539 1.00 91.38 72 VAL A C 1
ATOM 551 O O . VAL A 1 72 ? 7.489 -12.370 3.524 1.00 91.38 72 VAL A O 1
ATOM 554 N N . PRO A 1 73 ? 5.820 -11.550 4.809 1.00 91.50 73 PRO A N 1
ATOM 555 C CA . PRO A 1 73 ? 4.755 -11.954 3.897 1.00 91.50 73 PRO A CA 1
ATOM 556 C C . PRO A 1 73 ? 4.902 -11.282 2.529 1.00 91.50 73 PRO A C 1
ATOM 558 O O . PRO A 1 73 ? 5.313 -10.129 2.442 1.00 91.50 73 PRO A O 1
ATOM 561 N N . SER A 1 74 ? 4.535 -11.978 1.454 1.00 91.69 74 SER A N 1
ATOM 562 C CA . SER A 1 74 ? 4.489 -11.378 0.117 1.00 91.69 74 SER A CA 1
ATOM 563 C C . SER A 1 74 ? 3.338 -10.371 -0.008 1.00 91.69 74 SER A C 1
ATOM 565 O O . SER A 1 74 ? 2.379 -10.419 0.761 1.00 91.69 74 SER A O 1
ATOM 567 N N . ILE A 1 75 ? 3.377 -9.498 -1.022 1.00 91.31 75 ILE A N 1
ATOM 568 C CA . ILE A 1 75 ? 2.285 -8.542 -1.282 1.00 91.31 75 ILE A CA 1
ATOM 569 C C . ILE A 1 75 ? 0.920 -9.228 -1.467 1.00 91.31 75 ILE A C 1
ATOM 571 O O . ILE A 1 75 ? -0.018 -8.820 -0.784 1.00 91.31 75 ILE A O 1
ATOM 575 N N . PRO A 1 76 ? 0.778 -10.301 -2.279 1.00 89.50 76 PRO A N 1
ATOM 576 C CA . PRO A 1 76 ? -0.482 -11.043 -2.344 1.00 89.50 76 PRO A CA 1
ATOM 577 C C . PRO A 1 76 ? -0.955 -11.528 -0.971 1.00 89.50 76 PRO A C 1
ATOM 579 O O . PRO A 1 76 ? -2.143 -11.455 -0.670 1.00 89.50 76 PRO A O 1
ATOM 582 N N . LYS A 1 77 ? -0.025 -11.963 -0.108 1.00 89.38 77 LYS A N 1
ATOM 583 C CA . LYS A 1 77 ? -0.382 -12.439 1.226 1.00 89.38 77 LYS A CA 1
ATOM 584 C C . LYS A 1 77 ? -0.858 -11.314 2.145 1.00 89.38 77 LYS A C 1
ATOM 586 O O . LYS A 1 77 ? -1.798 -11.525 2.900 1.00 89.38 77 LYS A O 1
ATOM 591 N N . LEU A 1 78 ? -0.243 -10.134 2.067 1.00 88.44 78 LEU A N 1
ATOM 592 C CA . LEU A 1 78 ? -0.677 -8.952 2.821 1.00 88.44 78 LEU A CA 1
ATOM 593 C C . LEU A 1 78 ? -2.078 -8.487 2.399 1.00 88.44 78 LEU A C 1
ATOM 595 O O . LEU A 1 78 ? -2.870 -8.101 3.253 1.00 88.44 78 LEU A O 1
ATOM 599 N N . ILE A 1 79 ? -2.407 -8.583 1.107 1.00 85.19 79 ILE A N 1
ATOM 600 C CA . ILE A 1 79 ? -3.752 -8.276 0.597 1.00 85.19 79 ILE A CA 1
ATOM 601 C C . ILE A 1 79 ? -4.777 -9.278 1.151 1.00 85.19 79 ILE A C 1
ATOM 603 O O . ILE A 1 79 ? -5.811 -8.871 1.674 1.00 85.19 79 ILE A O 1
ATOM 607 N N . GLU A 1 80 ? -4.475 -10.583 1.120 1.00 85.25 80 GLU A N 1
ATOM 608 C CA . GLU A 1 80 ? -5.341 -11.623 1.707 1.00 85.25 80 GLU A CA 1
ATOM 609 C C . GLU A 1 80 ? -5.585 -11.441 3.211 1.00 85.25 80 GLU A C 1
ATOM 611 O O . GLU A 1 80 ? -6.630 -11.847 3.715 1.00 85.25 80 GLU A O 1
ATOM 616 N N . MET A 1 81 ? -4.635 -10.845 3.939 1.00 82.81 81 MET A N 1
ATOM 617 C CA . MET A 1 81 ? -4.773 -10.561 5.371 1.00 82.81 81 MET A CA 1
ATOM 618 C C . MET A 1 81 ? -5.793 -9.447 5.678 1.00 82.81 81 MET A C 1
ATOM 620 O O . MET A 1 81 ? -6.030 -9.170 6.851 1.00 82.81 81 MET A O 1
ATOM 624 N N . GLY A 1 82 ? -6.431 -8.847 4.663 1.00 67.25 82 GLY A N 1
ATOM 625 C CA . GLY A 1 82 ? -7.563 -7.930 4.837 1.00 67.25 82 GLY A CA 1
ATOM 626 C C . GLY A 1 82 ? -7.164 -6.475 5.075 1.00 67.25 82 GLY A C 1
ATOM 627 O O . GLY A 1 82 ? -7.883 -5.740 5.743 1.00 67.25 82 GLY A O 1
ATOM 628 N N . VAL A 1 83 ? -6.006 -6.067 4.555 1.00 60.16 83 VAL A N 1
ATOM 629 C CA . VAL A 1 83 ? -5.452 -4.710 4.720 1.00 60.16 83 VAL A CA 1
ATOM 630 C C . VAL A 1 83 ? -5.707 -3.823 3.483 1.00 60.16 83 VAL A C 1
ATOM 632 O O . VAL A 1 83 ? -5.195 -2.709 3.383 1.00 60.16 83 VAL A O 1
ATOM 635 N N . ALA A 1 84 ? -6.518 -4.291 2.533 1.00 48.44 84 ALA A N 1
ATOM 636 C CA . ALA A 1 84 ? -6.872 -3.575 1.308 1.00 48.44 84 ALA A CA 1
ATOM 637 C C . ALA A 1 84 ? -8.390 -3.497 1.127 1.00 48.44 84 ALA A C 1
ATOM 639 O O . ALA A 1 84 ? -9.056 -4.529 1.372 1.00 48.44 84 ALA A O 1
#

InterPro domains:
  IPR027396 DsrEFH-like [G3DSA:3.40.1260.10] (1-84)
  IPR027396 DsrEFH-like [SSF75169] (5-57)
  IPR032836 DsrE2-like family [PF13686] (4-62)

pLDDT: mean 90.91, std 7.95, range [48.44, 98.06]

Secondary structure (DSSP, 8-state):
---EEEEEE---SHHHHHHHHHHHHHHHTTT-EEEEEE-GGGGGGTSTTGGGSPPPPTT-HHHHHHHHHTTPPPHHHHHHTT--